Protein AF-A0A353EAY0-F1 (afdb_monomer_lite)

Secondary structure (DSSP, 8-state):
--HHHH-THHHHHHT--HHHHHHHHHHHHHHHHHHHHHHHHHHHHTTS-THHHHHHT-

Radius of gyration: 17.27 Å; chains: 1; bounding box: 43×21×35 Å

Sequence (58 aa):
MSIKAVFPFIGTLQQYSATKLTQDFIAGLIVSIMVIPQSLAYAMLAGLPPEHGLYASI

Foldseek 3Di:
DDVCVVPVCVVVVVVDDPVNVVVVVVVVVVVVVVQLVVLLVVCVVVVHHSVVSVVVSD

Structure (mmCIF, N/CA/C/O backbone):
data_AF-A0A353EAY0-F1
#
_entry.id   AF-A0A353EAY0-F1
#
loop_
_atom_site.group_PDB
_atom_site.id
_atom_site.type_symbol
_atom_site.label_atom_id
_atom_site.label_alt_id
_atom_site.label_comp_id
_atom_site.label_asym_id
_atom_site.label_entity_id
_atom_site.label_seq_id
_atom_site.pdbx_PDB_ins_code
_atom_site.Cartn_x
_atom_site.Cartn_y
_atom_site.Cartn_z
_atom_site.occupancy
_atom_site.B_iso_or_equiv
_atom_site.auth_seq_id
_atom_site.auth_comp_id
_atom_site.auth_asym_id
_atom_site.auth_atom_id
_atom_site.pdbx_PDB_model_num
ATOM 1 N N . MET A 1 1 ? -29.975 -17.417 -0.492 1.00 57.75 1 MET A N 1
ATOM 2 C CA . MET A 1 1 ? -28.525 -17.197 -0.295 1.00 57.75 1 MET A CA 1
ATOM 3 C C . MET A 1 1 ? -28.372 -15.990 0.621 1.00 57.75 1 MET A C 1
ATOM 5 O O . MET A 1 1 ? -28.956 -14.960 0.320 1.00 57.75 1 MET A O 1
ATOM 9 N N . SER A 1 2 ? -27.745 -16.133 1.792 1.00 73.50 2 SER A N 1
ATOM 10 C CA . SER A 1 2 ? -27.697 -15.045 2.786 1.00 73.50 2 SER A CA 1
ATOM 11 C C . SER A 1 2 ? -26.752 -13.935 2.312 1.00 73.50 2 SER A C 1
ATOM 13 O O . SER A 1 2 ? -25.665 -14.239 1.831 1.00 73.50 2 SER A O 1
ATOM 15 N N . ILE A 1 3 ? -27.136 -12.661 2.445 1.00 74.25 3 ILE A N 1
ATOM 16 C CA . ILE A 1 3 ? -26.381 -11.513 1.897 1.00 74.25 3 ILE A CA 1
ATOM 17 C C . ILE A 1 3 ? -24.941 -11.438 2.443 1.00 74.25 3 ILE A C 1
ATOM 19 O O . ILE A 1 3 ? -24.026 -11.011 1.748 1.00 74.25 3 ILE A O 1
ATOM 23 N N . LYS A 1 4 ? -24.723 -11.960 3.659 1.00 70.88 4 LYS A N 1
ATOM 24 C CA . LYS A 1 4 ? -23.404 -12.090 4.302 1.00 70.88 4 LYS A CA 1
ATOM 25 C C . LYS A 1 4 ? -22.474 -13.096 3.612 1.00 70.88 4 LYS A C 1
ATOM 27 O O . LYS A 1 4 ? -21.265 -12.976 3.745 1.00 70.88 4 LYS A O 1
ATOM 32 N N . ALA A 1 5 ? -23.020 -14.074 2.886 1.00 75.25 5 ALA A N 1
ATOM 33 C CA . ALA A 1 5 ? -22.232 -15.040 2.118 1.00 75.25 5 ALA A CA 1
ATOM 34 C C . ALA A 1 5 ? -21.744 -14.458 0.783 1.00 75.25 5 ALA A C 1
ATOM 36 O O . ALA A 1 5 ? -20.742 -14.916 0.249 1.00 75.25 5 ALA A O 1
ATOM 37 N N . VAL A 1 6 ? -22.444 -13.448 0.257 1.00 85.56 6 VAL A N 1
ATOM 38 C CA . VAL A 1 6 ? -22.052 -12.734 -0.968 1.00 85.56 6 VAL A CA 1
ATOM 39 C C . VAL A 1 6 ? -21.107 -11.574 -0.639 1.00 85.56 6 VAL A C 1
ATOM 41 O O . VAL A 1 6 ? -20.186 -11.293 -1.398 1.00 85.56 6 VAL A O 1
ATOM 44 N N . PHE A 1 7 ? -21.286 -10.939 0.524 1.00 86.19 7 PHE A N 1
ATOM 45 C CA . PHE A 1 7 ? -20.497 -9.788 0.963 1.00 86.19 7 PHE A CA 1
ATOM 46 C C . PHE A 1 7 ? -19.885 -10.026 2.358 1.00 86.19 7 PHE A C 1
ATOM 48 O O . PHE A 1 7 ? -20.397 -9.514 3.361 1.00 86.19 7 PHE A O 1
ATOM 55 N N . PRO A 1 8 ? -18.782 -10.799 2.454 1.00 83.19 8 PRO A N 1
ATOM 56 C CA . PRO A 1 8 ? -18.181 -11.177 3.738 1.00 83.19 8 PRO A CA 1
ATOM 57 C C . PRO A 1 8 ? -17.634 -9.978 4.530 1.00 83.19 8 PRO A C 1
ATOM 59 O O . PRO A 1 8 ? -17.585 -10.019 5.758 1.00 83.19 8 PRO A O 1
ATOM 62 N N . PHE A 1 9 ? -17.295 -8.876 3.853 1.00 85.44 9 PHE A N 1
ATOM 63 C CA . PHE A 1 9 ? -16.756 -7.661 4.472 1.00 85.44 9 PHE A CA 1
ATOM 64 C C . PHE A 1 9 ? -17.752 -6.923 5.382 1.00 85.44 9 PHE A C 1
ATOM 66 O O . PHE A 1 9 ? -17.335 -6.130 6.226 1.00 85.44 9 PHE A O 1
ATOM 73 N N . ILE A 1 10 ? -19.061 -7.186 5.257 1.00 87.12 10 ILE A N 1
ATOM 74 C CA . ILE A 1 10 ? -20.092 -6.533 6.080 1.00 87.12 10 ILE A CA 1
ATOM 75 C C . ILE A 1 10 ? -19.900 -6.867 7.566 1.00 87.12 10 ILE A C 1
ATOM 77 O O . ILE A 1 10 ? -20.046 -5.992 8.416 1.00 87.12 10 ILE A O 1
ATOM 81 N N . GLY A 1 11 ? -19.535 -8.113 7.891 1.00 84.12 11 GLY A N 1
ATOM 82 C CA . GLY A 1 11 ? -19.278 -8.510 9.280 1.00 84.12 11 GLY A CA 1
ATOM 83 C C . GLY A 1 11 ? -18.055 -7.806 9.871 1.00 84.12 11 GLY A C 1
ATOM 84 O O . GLY A 1 11 ? -18.081 -7.379 11.024 1.00 84.12 11 GLY A O 1
ATOM 85 N N . THR A 1 12 ? -17.010 -7.628 9.062 1.00 85.88 12 THR A N 1
ATOM 86 C CA . THR A 1 12 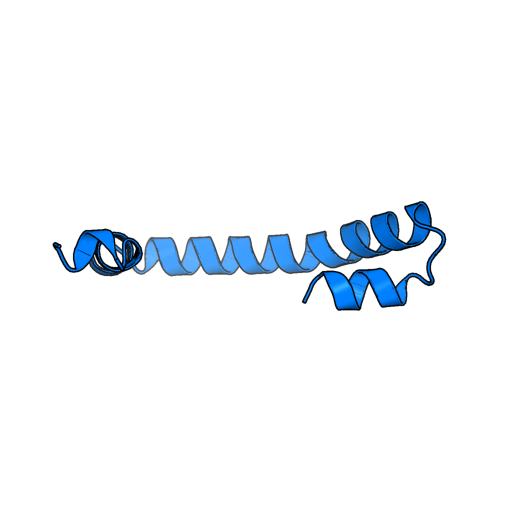? -15.757 -6.981 9.466 1.00 85.88 12 THR A CA 1
ATOM 87 C C . THR A 1 12 ? -15.932 -5.477 9.684 1.00 85.88 12 THR A C 1
ATOM 89 O O . THR A 1 12 ? -15.405 -4.944 10.658 1.00 85.88 12 THR A O 1
ATOM 92 N N . LEU A 1 13 ? -16.726 -4.809 8.836 1.00 87.31 13 LEU A N 1
ATOM 93 C CA . LEU A 1 13 ? -17.074 -3.388 8.977 1.00 87.31 13 LEU A CA 1
ATOM 94 C C . LEU A 1 13 ? -17.884 -3.106 10.247 1.00 87.31 13 LEU A C 1
ATOM 96 O O . LEU A 1 13 ? -17.615 -2.130 10.940 1.00 87.31 13 LEU A O 1
ATOM 100 N N . GLN A 1 14 ? -18.847 -3.969 10.588 1.00 86.44 14 GLN A N 1
ATOM 101 C CA . GLN A 1 14 ? -19.673 -3.803 11.794 1.00 86.44 14 GLN A CA 1
ATOM 102 C C . GLN A 1 14 ? -18.867 -3.891 13.102 1.00 86.44 14 GLN A C 1
ATOM 104 O O . GLN A 1 14 ? -19.295 -3.355 14.120 1.00 86.44 14 GLN A O 1
ATOM 109 N N . GLN A 1 15 ? -17.712 -4.560 13.082 1.00 89.00 15 GLN A N 1
ATOM 110 C CA . GLN A 1 15 ? -16.811 -4.731 14.230 1.00 89.00 15 GLN A CA 1
ATOM 111 C C . GLN A 1 15 ? -15.539 -3.872 14.116 1.00 89.00 15 GLN A C 1
ATOM 113 O O . GLN A 1 15 ? -14.530 -4.127 14.795 1.00 89.00 15 GLN A O 1
ATOM 118 N N . TYR A 1 16 ? -15.547 -2.893 13.211 1.00 91.19 16 TYR A N 1
ATOM 119 C CA . TYR A 1 16 ? -14.415 -2.015 12.970 1.00 91.19 16 TYR A CA 1
ATOM 120 C C . TYR A 1 16 ? -14.378 -0.897 14.015 1.00 91.19 16 TYR A C 1
ATOM 122 O O . TYR A 1 16 ? -15.394 -0.275 14.313 1.00 91.19 16 TYR A O 1
ATOM 130 N N . SER A 1 17 ? -13.207 -0.658 14.605 1.00 93.94 17 SER A N 1
ATOM 131 C CA . SER A 1 17 ? -13.021 0.339 15.662 1.00 93.94 17 SER A CA 1
ATOM 132 C C . SER A 1 17 ? -12.032 1.417 15.231 1.00 93.94 17 SER A C 1
ATOM 134 O O . SER A 1 17 ? -11.186 1.186 14.368 1.00 93.94 17 SER A O 1
ATOM 136 N N . ALA A 1 18 ? -12.091 2.585 15.876 1.00 91.56 18 ALA A N 1
ATOM 137 C CA . ALA A 1 18 ? -11.149 3.676 15.621 1.00 91.56 18 ALA A CA 1
ATOM 138 C C . ALA A 1 18 ? -9.683 3.260 15.858 1.00 91.56 18 ALA A C 1
ATOM 140 O O . ALA A 1 18 ? -8.791 3.696 15.141 1.00 91.56 18 ALA A O 1
ATOM 141 N N . THR A 1 19 ? -9.429 2.362 16.816 1.00 94.75 19 THR A N 1
ATOM 142 C CA . THR A 1 19 ? -8.089 1.804 17.049 1.00 94.75 19 THR A CA 1
ATOM 143 C C . THR A 1 19 ? -7.595 0.987 15.856 1.00 94.75 19 THR A C 1
ATOM 145 O O . THR A 1 19 ? -6.446 1.155 15.455 1.00 94.75 19 THR A O 1
ATOM 148 N N . LYS A 1 20 ? -8.459 0.147 15.263 1.00 93.81 20 LYS A N 1
ATOM 149 C CA . LYS A 1 20 ? -8.119 -0.612 14.048 1.00 93.81 20 LYS A CA 1
ATOM 150 C C . LYS A 1 20 ? -7.852 0.325 12.873 1.00 93.81 20 LYS A C 1
ATOM 152 O O . LYS A 1 20 ? -6.884 0.111 12.163 1.00 93.81 20 LYS A O 1
ATOM 157 N N . LEU A 1 21 ? -8.625 1.406 12.739 1.00 94.19 21 LEU A N 1
ATOM 158 C CA . LEU A 1 21 ? -8.393 2.418 11.703 1.00 94.19 21 LEU A CA 1
ATOM 159 C C . LEU A 1 21 ? -6.991 3.026 11.782 1.00 94.19 21 LEU A C 1
ATOM 161 O O . LEU A 1 21 ? -6.292 3.097 10.775 1.00 94.19 21 LEU A O 1
ATOM 165 N N . THR A 1 22 ? -6.556 3.436 12.973 1.00 96.44 22 THR A N 1
ATOM 166 C CA . THR A 1 22 ? -5.215 4.008 13.153 1.00 96.44 22 THR A CA 1
ATOM 167 C C . THR A 1 22 ? -4.117 2.975 12.891 1.00 96.44 22 THR A C 1
ATOM 169 O O . THR A 1 22 ? -3.096 3.304 12.290 1.00 96.44 22 THR A O 1
ATOM 172 N N . GLN A 1 23 ? -4.320 1.724 13.313 1.00 96.25 23 GLN A N 1
ATOM 173 C CA . GLN A 1 23 ? -3.375 0.634 13.051 1.00 96.25 23 GLN A CA 1
ATOM 174 C C . GLN A 1 23 ? -3.264 0.327 11.554 1.00 96.25 23 GLN A C 1
ATOM 176 O O . GLN A 1 23 ? -2.150 0.264 11.038 1.00 96.25 23 GLN A O 1
ATOM 181 N N . ASP A 1 24 ? -4.394 0.214 10.855 1.00 96.19 24 ASP A N 1
ATOM 182 C CA . ASP A 1 24 ? -4.446 -0.032 9.412 1.00 96.19 24 ASP A CA 1
ATOM 183 C C . ASP A 1 24 ? -3.847 1.136 8.627 1.00 96.19 24 ASP A C 1
ATOM 185 O O . ASP A 1 24 ? -3.163 0.920 7.630 1.00 96.19 24 ASP A O 1
ATOM 189 N N . PHE A 1 25 ? -4.032 2.374 9.092 1.00 97.31 25 PHE A N 1
ATOM 190 C CA . PHE A 1 25 ? -3.414 3.545 8.477 1.00 97.31 25 PHE A CA 1
ATOM 191 C C . PHE A 1 25 ? -1.884 3.498 8.566 1.00 97.31 25 PHE A C 1
ATOM 193 O O . PHE A 1 25 ? -1.196 3.665 7.558 1.00 97.31 25 PHE A O 1
ATOM 200 N N . ILE A 1 26 ? -1.338 3.223 9.755 1.00 97.69 26 ILE A N 1
ATOM 201 C CA . ILE A 1 26 ? 0.114 3.098 9.948 1.00 97.69 26 ILE A CA 1
ATOM 202 C C . ILE A 1 26 ? 0.657 1.915 9.138 1.00 97.69 26 ILE A C 1
ATOM 204 O O . ILE A 1 26 ? 1.669 2.054 8.451 1.00 97.69 26 ILE A O 1
ATOM 208 N N . ALA A 1 27 ? -0.027 0.769 9.173 1.00 96.81 27 ALA A N 1
ATOM 209 C CA . ALA A 1 27 ? 0.348 -0.404 8.390 1.00 96.81 27 ALA A CA 1
ATOM 210 C C . ALA A 1 27 ? 0.332 -0.103 6.884 1.00 96.81 27 ALA A C 1
ATOM 212 O O . ALA A 1 27 ? 1.287 -0.432 6.185 1.00 96.81 27 ALA A O 1
ATOM 213 N N . GLY A 1 28 ? -0.701 0.586 6.394 1.00 95.62 28 GLY A N 1
ATOM 214 C CA . GLY A 1 28 ? -0.829 1.002 5.000 1.00 95.62 28 GLY A CA 1
ATOM 215 C C . GLY A 1 28 ? 0.298 1.933 4.556 1.00 95.62 28 GLY A C 1
ATOM 216 O O . GLY A 1 28 ? 0.848 1.746 3.470 1.00 95.62 28 GLY A O 1
ATOM 217 N N . LEU A 1 29 ? 0.704 2.883 5.405 1.00 97.00 29 LEU A N 1
ATOM 218 C CA . LEU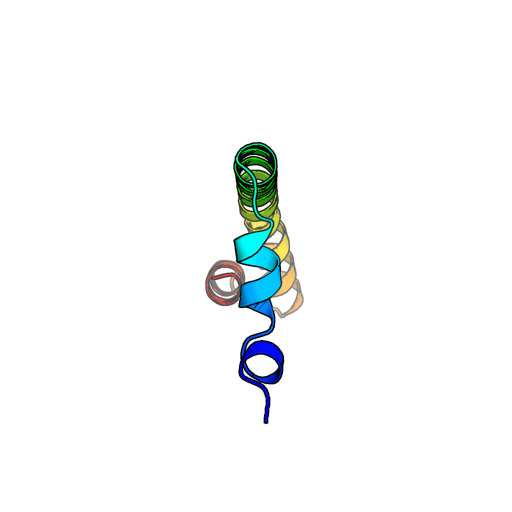 A 1 29 ? 1.857 3.748 5.133 1.00 97.00 29 LEU A CA 1
ATOM 219 C C . LEU A 1 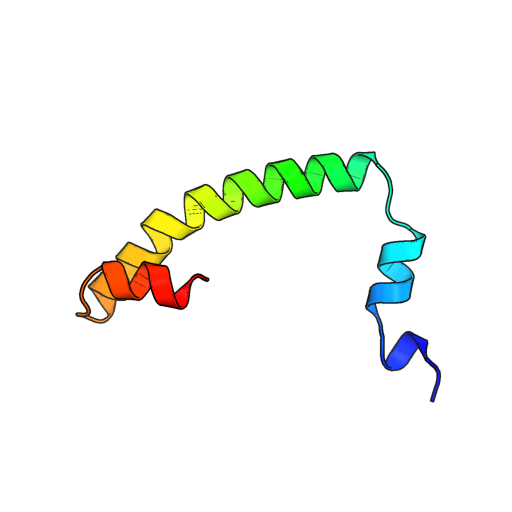29 ? 3.155 2.946 5.012 1.00 97.00 29 LEU A C 1
ATOM 221 O O . LEU A 1 29 ? 3.899 3.123 4.048 1.00 97.00 29 LEU A O 1
ATOM 225 N N . ILE A 1 30 ? 3.412 2.043 5.961 1.00 96.62 30 ILE A N 1
ATOM 226 C CA . ILE A 1 30 ? 4.612 1.197 5.953 1.00 96.62 30 ILE A CA 1
ATOM 227 C C . ILE A 1 30 ? 4.641 0.329 4.690 1.00 96.62 30 ILE A C 1
ATOM 229 O O . ILE A 1 30 ? 5.642 0.320 3.974 1.00 96.62 30 ILE A O 1
ATOM 233 N N . VAL A 1 31 ? 3.534 -0.350 4.381 1.00 95.62 31 VAL A N 1
ATOM 234 C CA . VAL A 1 31 ? 3.419 -1.210 3.196 1.00 95.62 31 VAL A CA 1
ATOM 235 C C . VAL A 1 31 ? 3.632 -0.404 1.917 1.00 95.62 31 VAL A C 1
ATOM 237 O O . VAL A 1 31 ? 4.404 -0.830 1.064 1.00 95.62 31 VAL A O 1
ATOM 240 N N . SER A 1 32 ? 3.031 0.783 1.801 1.00 91.25 32 SER A N 1
ATOM 241 C CA . SER A 1 32 ? 3.190 1.640 0.616 1.00 91.25 32 SER A CA 1
ATOM 242 C C . SER A 1 32 ? 4.654 2.007 0.366 1.00 91.25 32 SER A C 1
ATOM 244 O O . SER A 1 32 ? 5.126 1.945 -0.767 1.00 91.25 32 SER A O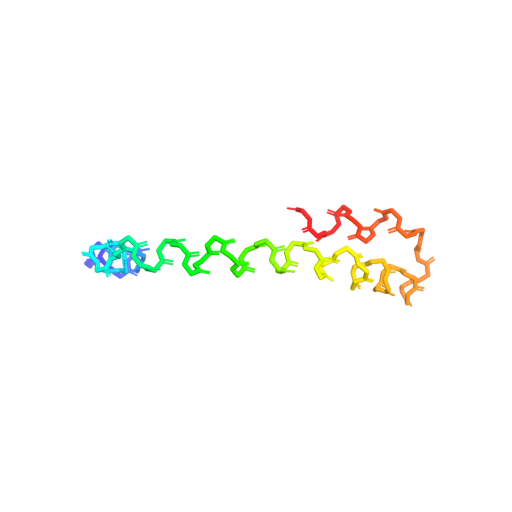 1
ATOM 246 N N . ILE A 1 33 ? 5.397 2.332 1.428 1.00 93.38 33 ILE A N 1
ATOM 247 C CA . ILE A 1 33 ? 6.832 2.632 1.335 1.00 93.38 33 ILE A CA 1
ATOM 248 C C . ILE A 1 33 ? 7.623 1.385 0.917 1.00 93.38 33 ILE A C 1
ATOM 250 O O . ILE A 1 33 ? 8.527 1.484 0.090 1.00 93.38 33 ILE A O 1
ATOM 254 N N . MET A 1 34 ? 7.285 0.212 1.459 1.00 93.81 34 MET A N 1
ATOM 255 C CA . MET A 1 34 ? 7.978 -1.049 1.163 1.00 93.81 34 MET A CA 1
ATOM 256 C C . MET A 1 34 ? 7.724 -1.569 -0.257 1.00 93.81 34 MET A C 1
ATOM 258 O O . MET A 1 34 ? 8.602 -2.205 -0.843 1.00 93.81 34 MET A O 1
ATOM 262 N N . VAL A 1 35 ? 6.549 -1.299 -0.825 1.00 92.12 35 VAL A N 1
ATOM 263 C CA . VAL A 1 35 ? 6.170 -1.781 -2.159 1.00 92.12 35 VAL A CA 1
ATOM 264 C C . VAL A 1 35 ? 7.029 -1.154 -3.260 1.00 92.12 35 VAL A C 1
ATOM 266 O O . VAL A 1 35 ? 7.349 -1.843 -4.221 1.00 92.12 35 VAL A O 1
ATOM 269 N N . ILE A 1 36 ? 7.478 0.097 -3.102 1.00 88.38 36 ILE A N 1
ATOM 270 C CA . ILE A 1 36 ? 8.324 0.792 -4.088 1.00 88.38 36 ILE A CA 1
ATOM 271 C C . ILE A 1 36 ? 9.619 0.009 -4.391 1.00 88.38 36 ILE A C 1
ATOM 273 O O . ILE A 1 36 ? 9.808 -0.405 -5.533 1.00 88.38 36 ILE A O 1
ATOM 277 N N . PRO A 1 37 ? 10.526 -0.247 -3.428 1.00 90.00 37 PRO A N 1
ATOM 278 C CA . PRO A 1 37 ? 11.753 -0.983 -3.722 1.00 90.00 37 PRO A CA 1
ATOM 279 C C . PRO A 1 37 ? 11.483 -2.440 -4.123 1.00 90.00 37 PRO A C 1
ATOM 281 O O . PRO A 1 37 ? 12.185 -2.973 -4.981 1.00 90.00 37 PRO A O 1
ATOM 284 N N . GLN A 1 38 ? 10.464 -3.081 -3.540 1.00 90.06 38 GLN A N 1
ATOM 285 C CA . GLN A 1 38 ? 10.111 -4.466 -3.857 1.00 90.06 38 GLN A CA 1
ATOM 286 C C . GLN A 1 38 ? 9.671 -4.620 -5.319 1.00 90.06 38 GLN A C 1
ATOM 288 O O . GLN A 1 38 ? 10.079 -5.560 -6.001 1.00 90.06 38 GLN A O 1
ATOM 293 N N . SER A 1 39 ? 8.851 -3.698 -5.813 1.00 88.50 39 SER A N 1
ATOM 294 C CA . SER A 1 39 ? 8.312 -3.768 -7.165 1.00 88.50 39 SER A CA 1
ATOM 295 C C . SER A 1 39 ? 9.347 -3.445 -8.233 1.00 88.50 39 SER A C 1
ATOM 297 O O . SER A 1 39 ? 9.403 -4.126 -9.259 1.00 88.50 39 SER A O 1
ATOM 299 N N . LEU A 1 40 ? 10.230 -2.482 -7.956 1.00 89.56 40 LEU A N 1
ATOM 300 C CA . LEU A 1 40 ? 11.404 -2.208 -8.780 1.00 89.56 40 LEU A CA 1
ATOM 301 C C . LEU A 1 40 ? 12.297 -3.449 -8.884 1.00 89.56 40 LEU A C 1
ATOM 303 O O . LEU A 1 40 ? 12.700 -3.819 -9.986 1.00 89.56 40 LEU A O 1
ATOM 307 N N . ALA A 1 41 ? 12.561 -4.124 -7.760 1.00 89.62 41 ALA A N 1
ATOM 308 C CA . ALA A 1 41 ? 13.356 -5.348 -7.754 1.00 89.62 41 ALA A CA 1
ATOM 309 C C . ALA A 1 41 ? 12.717 -6.444 -8.623 1.00 89.62 41 ALA A C 1
ATOM 311 O O . ALA A 1 41 ? 13.419 -7.092 -9.399 1.00 89.62 41 ALA A O 1
ATOM 312 N N . TYR A 1 42 ? 11.393 -6.619 -8.561 1.00 89.12 42 TYR A N 1
ATOM 313 C CA . TYR A 1 42 ? 10.695 -7.584 -9.415 1.00 89.12 42 TYR A CA 1
ATOM 314 C C . TYR A 1 42 ? 10.727 -7.219 -10.902 1.00 89.12 42 TYR A C 1
ATOM 316 O O . TYR A 1 42 ? 10.944 -8.105 -11.728 1.00 89.12 42 TYR A O 1
ATOM 324 N N . ALA A 1 43 ? 10.584 -5.940 -11.259 1.00 89.06 43 ALA A N 1
ATOM 325 C CA . ALA A 1 43 ? 10.715 -5.500 -12.649 1.00 89.06 43 ALA A CA 1
ATOM 326 C C . ALA A 1 43 ? 12.125 -5.756 -13.198 1.00 89.06 43 ALA A C 1
ATOM 328 O O . ALA A 1 43 ? 12.274 -6.295 -14.294 1.00 89.06 43 ALA A O 1
ATOM 329 N N . MET A 1 44 ? 13.152 -5.463 -12.397 1.00 88.00 44 MET A N 1
ATOM 330 C CA . MET A 1 44 ?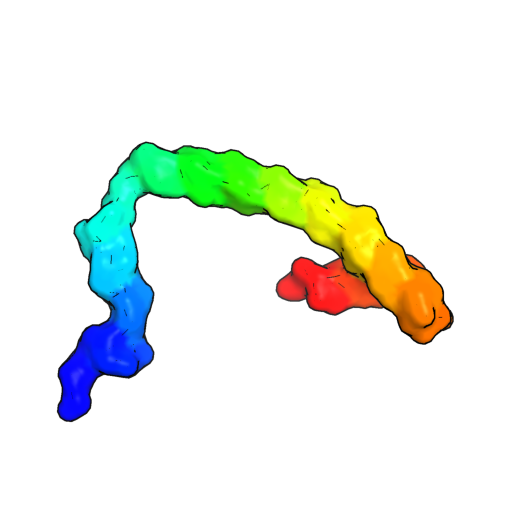 14.545 -5.733 -12.755 1.00 88.00 44 MET A CA 1
ATOM 331 C C . MET A 1 44 ? 14.819 -7.234 -12.919 1.00 88.00 44 MET A C 1
ATOM 333 O O . MET A 1 44 ? 15.492 -7.626 -13.870 1.00 88.00 44 MET A O 1
ATOM 337 N N . LEU A 1 45 ? 14.267 -8.085 -12.044 1.00 90.44 45 LEU A N 1
ATOM 338 C CA . LEU A 1 45 ? 14.363 -9.546 -12.172 1.00 90.44 45 LEU A CA 1
ATOM 339 C C . LEU A 1 45 ? 13.673 -10.073 -13.439 1.00 90.44 45 LEU A C 1
ATOM 341 O O . LEU A 1 45 ? 14.150 -11.034 -14.037 1.00 90.44 45 LEU A O 1
ATOM 345 N N . ALA A 1 46 ? 12.581 -9.436 -13.864 1.00 89.81 46 ALA A N 1
ATOM 346 C CA . ALA A 1 46 ? 11.886 -9.751 -15.110 1.00 89.81 46 ALA A CA 1
ATOM 347 C C . ALA A 1 46 ? 12.580 -9.182 -16.367 1.00 89.81 46 ALA A C 1
ATOM 349 O O . ALA A 1 46 ? 12.102 -9.406 -17.478 1.00 89.81 46 ALA A O 1
ATOM 350 N N . GLY A 1 47 ? 13.689 -8.445 -16.215 1.00 88.25 47 GLY A N 1
ATOM 351 C CA . GLY A 1 47 ? 14.400 -7.790 -17.318 1.00 88.25 47 GLY A CA 1
ATOM 352 C C . GLY A 1 47 ? 13.677 -6.565 -17.889 1.00 88.25 47 GLY A C 1
ATOM 353 O O . GLY A 1 47 ? 14.006 -6.118 -18.987 1.00 88.25 47 GLY A O 1
ATOM 354 N N . LEU A 1 48 ? 12.688 -6.031 -17.167 1.00 88.31 48 LEU A N 1
ATOM 355 C CA . LEU A 1 48 ? 11.906 -4.863 -17.564 1.00 88.31 48 LEU A CA 1
ATOM 356 C C . LEU A 1 48 ? 12.500 -3.573 -16.974 1.00 88.31 48 LEU A C 1
ATOM 358 O O . LEU A 1 48 ? 13.161 -3.613 -15.931 1.00 88.31 48 LEU A O 1
ATOM 362 N N . PRO A 1 49 ? 12.235 -2.405 -17.591 1.00 86.81 49 PRO A N 1
ATOM 363 C CA . PRO A 1 49 ? 12.555 -1.119 -16.984 1.00 86.81 49 PRO A CA 1
ATOM 364 C C . PRO A 1 49 ? 11.897 -0.979 -15.596 1.00 86.81 49 PRO A C 1
ATOM 366 O O . PRO A 1 49 ? 10.722 -1.334 -15.455 1.00 86.81 49 PRO A O 1
ATOM 369 N N . PRO A 1 50 ? 12.595 -0.438 -14.579 1.00 80.25 50 PRO A N 1
ATOM 370 C CA . PRO A 1 50 ? 12.09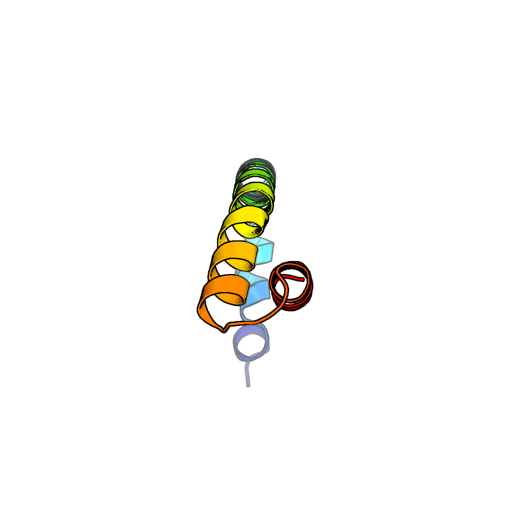7 -0.369 -13.201 1.00 80.25 50 PRO A CA 1
ATOM 371 C C . PRO A 1 50 ? 10.739 0.334 -13.041 1.00 80.25 50 PRO A C 1
ATOM 373 O O . PRO A 1 50 ? 9.963 -0.040 -12.161 1.00 80.25 50 PRO A O 1
ATOM 376 N N . GLU A 1 51 ? 10.404 1.298 -13.909 1.00 82.75 51 GLU A N 1
ATOM 377 C CA . GLU A 1 51 ? 9.090 1.961 -13.909 1.00 82.75 51 GLU A CA 1
ATOM 378 C C . GLU A 1 51 ? 7.904 0.997 -14.095 1.00 82.75 51 GLU A C 1
ATOM 380 O O . GLU A 1 51 ? 6.822 1.247 -13.565 1.00 82.75 51 GLU A O 1
ATOM 385 N N . HIS A 1 52 ? 8.108 -0.145 -14.761 1.00 81.94 52 HIS A N 1
ATOM 386 C CA . HIS A 1 52 ? 7.065 -1.159 -14.929 1.00 81.94 52 HIS A CA 1
ATOM 387 C C . HIS A 1 52 ? 6.709 -1.836 -13.599 1.00 81.94 52 HIS A C 1
ATOM 389 O O . HIS A 1 52 ? 5.570 -2.261 -13.411 1.00 81.94 52 HIS A O 1
ATOM 395 N N . GLY A 1 53 ? 7.650 -1.886 -12.650 1.00 78.00 53 GLY A N 1
ATOM 396 C CA . GLY A 1 53 ? 7.400 -2.378 -11.295 1.00 78.00 53 GLY A CA 1
ATOM 397 C C . GLY A 1 53 ? 6.420 -1.487 -10.540 1.00 78.00 53 GLY A C 1
ATOM 398 O O . GLY A 1 53 ? 5.508 -1.981 -9.875 1.00 78.00 53 GLY A O 1
ATOM 399 N N . LEU A 1 54 ? 6.547 -0.169 -10.715 1.00 80.12 54 LEU A N 1
ATOM 400 C CA . LEU A 1 54 ? 5.640 0.804 -10.110 1.00 80.12 54 LEU A CA 1
ATOM 401 C C . LEU A 1 54 ? 4.220 0.670 -10.667 1.00 80.12 54 LEU A C 1
ATOM 403 O O . LEU A 1 54 ? 3.276 0.668 -9.885 1.00 80.12 54 LEU A O 1
ATOM 407 N N . TYR A 1 55 ? 4.063 0.489 -11.982 1.00 81.06 55 TYR A N 1
ATOM 408 C CA . TYR A 1 55 ? 2.742 0.313 -12.601 1.00 81.06 55 TYR A CA 1
ATOM 409 C C . TYR A 1 55 ? 2.040 -0.984 -12.200 1.00 81.06 55 TYR A C 1
ATOM 411 O O . TYR A 1 55 ? 0.823 -0.997 -12.097 1.00 81.06 55 TYR A O 1
ATOM 419 N N . ALA A 1 56 ? 2.782 -2.067 -11.965 1.00 74.75 56 ALA A N 1
ATOM 420 C CA . ALA A 1 56 ? 2.201 -3.336 -11.523 1.00 74.75 56 ALA A CA 1
ATOM 421 C C . ALA A 1 56 ? 1.791 -3.339 -10.038 1.00 74.75 56 ALA A C 1
ATOM 423 O O . ALA A 1 56 ? 1.137 -4.274 -9.581 1.00 74.75 56 ALA A O 1
ATOM 424 N N . SER A 1 57 ? 2.226 -2.333 -9.278 1.00 73.12 57 SER A N 1
ATOM 425 C CA . SER A 1 57 ? 2.018 -2.242 -7.828 1.00 73.12 57 SER A CA 1
ATOM 426 C C . SER A 1 57 ? 0.899 -1.292 -7.409 1.00 73.12 57 SER A C 1
ATOM 428 O O . SER A 1 57 ? 0.661 -1.138 -6.210 1.00 73.12 57 SER A O 1
ATOM 430 N N . ILE A 1 58 ? 0.248 -0.652 -8.379 1.00 66.00 58 ILE A N 1
ATOM 431 C CA . ILE A 1 58 ? -0.905 0.241 -8.218 1.00 66.00 58 ILE A CA 1
ATOM 432 C C . ILE A 1 58 ? -2.091 -0.423 -8.916 1.00 66.00 58 ILE A C 1
ATOM 434 O O . ILE A 1 58 ? -3.190 -0.418 -8.321 1.00 66.00 58 ILE A O 1
#

pLDDT: mean 87.09, std 8.34, range [57.75, 97.69]